Protein AF-A0A948G372-F1 (afdb_monomer)

Foldseek 3Di:
DDCVVVVVPPDVVVVVVVVCVVVVCVVVVLCCVQVVVLVVVCVVPVDDCVSSVVSVVVSVVVVVVVVVVVVVVVVVVVVD

Mean predicted aligned error: 14.21 Å

Structure (mmCIF, N/CA/C/O backbone):
data_AF-A0A948G372-F1
#
_entry.id   AF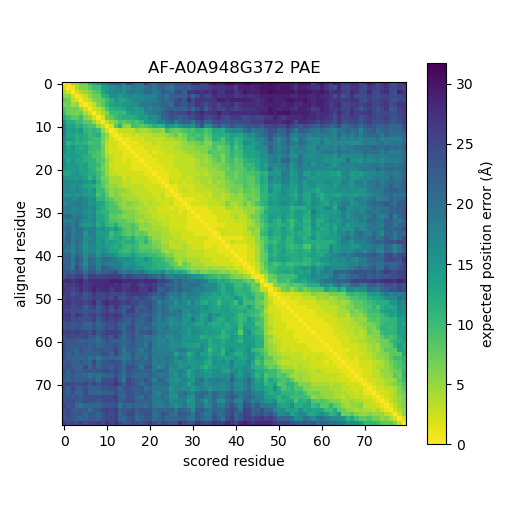-A0A948G372-F1
#
loop_
_atom_site.group_PDB
_atom_site.id
_atom_site.type_symbol
_atom_site.label_atom_id
_atom_site.label_alt_id
_atom_site.label_comp_id
_atom_site.label_asym_id
_atom_site.label_entity_id
_atom_site.label_seq_id
_atom_site.pdbx_PDB_ins_code
_atom_site.Cartn_x
_atom_site.Cartn_y
_atom_site.Cartn_z
_atom_site.occupancy
_atom_site.B_iso_or_equiv
_atom_site.auth_seq_id
_atom_site.auth_comp_id
_atom_site.auth_asym_id
_atom_site.auth_atom_id
_atom_site.pdbx_PDB_model_num
ATOM 1 N N . MET A 1 1 ? 14.199 -10.265 -15.680 1.00 48.56 1 MET A N 1
ATOM 2 C CA . MET A 1 1 ? 13.272 -9.581 -16.606 1.00 48.56 1 MET A CA 1
ATOM 3 C C . MET A 1 1 ? 13.977 -9.560 -17.946 1.00 48.56 1 MET A C 1
ATOM 5 O O . MET A 1 1 ? 14.939 -8.822 -18.084 1.00 48.56 1 MET A O 1
ATOM 9 N N . ASN A 1 2 ? 13.632 -10.494 -18.834 1.00 43.97 2 ASN A N 1
ATOM 10 C CA . ASN A 1 2 ? 14.350 -10.694 -20.091 1.00 43.97 2 ASN A CA 1
ATOM 11 C C . ASN A 1 2 ? 13.841 -9.662 -21.112 1.00 43.97 2 ASN A C 1
ATOM 13 O O . ASN A 1 2 ? 12.642 -9.615 -21.387 1.00 43.97 2 ASN A O 1
ATOM 17 N N . LEU A 1 3 ? 14.721 -8.769 -21.568 1.00 64.81 3 LEU A N 1
ATOM 18 C CA . LEU A 1 3 ? 14.358 -7.552 -22.309 1.00 64.81 3 LEU A CA 1
ATOM 19 C C . LEU A 1 3 ? 14.146 -7.790 -23.817 1.00 64.81 3 LEU A C 1
ATOM 21 O O . LEU A 1 3 ? 13.777 -6.865 -24.536 1.00 64.81 3 LEU A O 1
ATOM 25 N N . GLU A 1 4 ? 14.299 -9.026 -24.297 1.00 61.47 4 GLU A N 1
ATOM 26 C CA . GLU A 1 4 ? 14.188 -9.373 -25.723 1.00 61.47 4 GLU A CA 1
ATOM 27 C C . GLU A 1 4 ? 12.774 -9.202 -26.307 1.00 61.47 4 GLU A C 1
ATOM 29 O O . GLU A 1 4 ? 12.619 -8.938 -27.498 1.00 61.47 4 GLU A O 1
ATOM 34 N N . HIS A 1 5 ? 11.717 -9.245 -25.488 1.00 58.19 5 HIS A N 1
ATOM 35 C CA . HIS A 1 5 ? 10.343 -9.076 -25.984 1.00 58.19 5 HIS A CA 1
ATOM 36 C C . HIS A 1 5 ? 9.949 -7.621 -26.304 1.00 58.19 5 HIS A C 1
ATOM 38 O O . HIS A 1 5 ? 8.925 -7.399 -26.955 1.00 58.19 5 HIS A O 1
ATOM 44 N N . LEU A 1 6 ? 10.752 -6.627 -25.898 1.00 60.75 6 LEU A N 1
ATOM 45 C CA . LEU A 1 6 ? 10.479 -5.208 -26.173 1.00 60.75 6 LEU A CA 1
ATOM 46 C C . LEU A 1 6 ? 10.837 -4.794 -27.611 1.00 60.75 6 LEU A C 1
ATOM 48 O O . LEU A 1 6 ? 10.344 -3.777 -28.093 1.00 60.75 6 LEU A O 1
ATOM 52 N N . SER A 1 7 ? 11.607 -5.616 -28.334 1.00 55.16 7 SER A N 1
ATOM 53 C CA . SER A 1 7 ? 11.943 -5.400 -29.752 1.00 55.16 7 SER A CA 1
ATOM 54 C C . SER A 1 7 ? 10.724 -5.499 -30.687 1.00 55.16 7 SER A C 1
ATOM 56 O O . SER A 1 7 ? 10.734 -4.966 -31.795 1.00 55.16 7 SER A O 1
ATOM 58 N N . LYS A 1 8 ? 9.619 -6.111 -30.237 1.00 54.38 8 LYS A N 1
ATOM 59 C CA . LYS A 1 8 ? 8.413 -6.300 -31.063 1.00 54.38 8 LYS A CA 1
ATOM 60 C C . LYS A 1 8 ? 7.523 -5.053 -31.155 1.00 54.38 8 LYS A C 1
ATOM 62 O O . LYS A 1 8 ? 6.558 -5.029 -31.918 1.00 54.38 8 LYS A O 1
ATOM 67 N N . TYR A 1 9 ? 7.823 -4.014 -30.382 1.00 54.12 9 TYR A N 1
ATOM 68 C CA . TYR A 1 9 ? 6.915 -2.903 -30.158 1.00 54.12 9 TYR A CA 1
ATOM 69 C C . TYR A 1 9 ? 7.281 -1.672 -30.993 1.00 54.12 9 TYR A C 1
ATOM 71 O O . TYR A 1 9 ? 7.849 -0.698 -30.514 1.00 54.12 9 TYR A O 1
ATOM 79 N N . LYS A 1 10 ? 6.921 -1.710 -32.280 1.00 57.88 10 LYS A N 1
ATOM 80 C CA . LYS A 1 10 ? 7.197 -0.638 -33.257 1.00 57.88 10 LYS A CA 1
ATOM 81 C C . LYS A 1 10 ? 6.438 0.676 -32.975 1.00 57.88 10 LYS A C 1
ATOM 83 O O . LYS A 1 10 ? 6.688 1.675 -33.640 1.00 57.88 10 LYS A O 1
ATOM 88 N N . ASN A 1 11 ? 5.477 0.681 -32.041 1.00 67.50 11 ASN A N 1
ATOM 89 C CA . ASN A 1 11 ? 4.521 1.774 -31.854 1.00 67.50 11 ASN A CA 1
ATOM 90 C C . ASN A 1 11 ? 4.427 2.217 -30.382 1.00 67.50 11 ASN A C 1
ATOM 92 O O . ASN A 1 11 ? 3.830 1.541 -29.541 1.00 67.50 11 ASN A O 1
ATOM 96 N N . THR A 1 12 ? 4.994 3.384 -30.078 1.00 74.88 12 THR A N 1
ATOM 97 C CA . THR A 1 12 ? 5.137 3.975 -28.735 1.00 74.88 12 THR A CA 1
ATOM 98 C C . THR A 1 12 ? 3.815 4.064 -27.971 1.00 74.88 12 THR A C 1
ATOM 100 O O . THR A 1 12 ? 3.779 3.859 -26.762 1.00 74.88 12 THR A O 1
ATOM 103 N N . ARG A 1 13 ? 2.698 4.295 -28.674 1.00 73.38 13 ARG A N 1
ATOM 104 C CA . ARG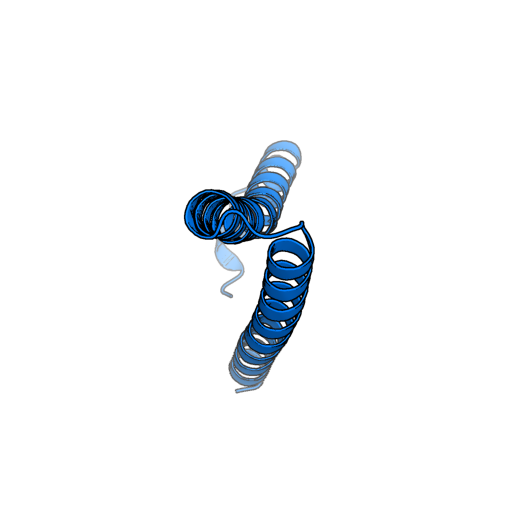 A 1 13 ? 1.353 4.405 -28.071 1.00 73.38 13 ARG A CA 1
ATOM 105 C C . ARG A 1 13 ? 0.925 3.145 -27.337 1.00 73.38 13 ARG A C 1
ATOM 107 O O . ARG A 1 13 ? 0.252 3.184 -26.313 1.00 73.38 13 ARG A O 1
ATOM 114 N N . GLN A 1 14 ? 1.302 2.022 -27.908 1.00 77.44 14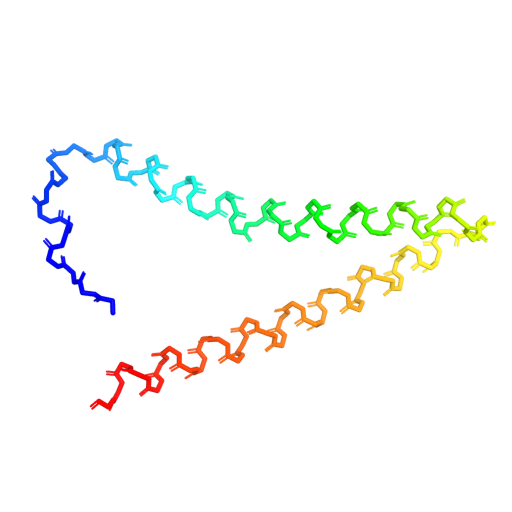 GLN A N 1
ATOM 115 C CA . GLN A 1 14 ? 0.779 0.726 -27.548 1.00 77.44 14 GLN A CA 1
ATOM 116 C C . GLN A 1 14 ? 1.673 0.214 -26.353 1.00 77.44 14 GLN A C 1
ATOM 118 O O . GLN A 1 14 ? 1.165 -0.397 -25.415 1.00 77.44 14 GLN A O 1
ATOM 123 N N . LEU A 1 15 ? 2.946 0.667 -26.257 1.00 77.44 15 LEU A N 1
ATOM 124 C CA . LEU A 1 15 ? 3.836 0.498 -25.094 1.00 77.44 15 LEU A CA 1
ATOM 125 C C . LEU A 1 15 ? 3.341 1.328 -23.902 1.00 77.44 15 LEU A C 1
ATOM 127 O O . LEU A 1 15 ? 3.251 0.822 -22.787 1.00 77.44 15 LEU A O 1
ATOM 131 N N . ILE A 1 16 ? 2.953 2.582 -24.156 1.00 80.69 16 ILE A N 1
ATOM 132 C CA . ILE A 1 16 ? 2.357 3.465 -23.146 1.00 80.69 16 ILE A CA 1
ATOM 133 C C . ILE A 1 16 ? 1.051 2.860 -22.612 1.00 80.69 16 ILE A C 1
ATOM 135 O O . ILE A 1 16 ? 0.857 2.827 -21.401 1.00 80.69 16 ILE A O 1
ATOM 139 N N . CYS A 1 17 ? 0.188 2.313 -23.477 1.00 82.44 17 CYS A N 1
ATOM 140 C CA . CYS A 1 17 ? -1.023 1.605 -23.042 1.00 82.44 17 CYS A CA 1
ATOM 141 C C . CYS A 1 17 ? -0.706 0.374 -22.187 1.00 82.44 17 CYS A C 1
ATOM 143 O O . CYS A 1 17 ? -1.341 0.177 -21.154 1.00 82.44 17 CYS A O 1
ATOM 145 N N . ALA A 1 18 ? 0.282 -0.435 -22.577 1.00 79.56 18 ALA A N 1
ATOM 146 C CA . ALA A 1 18 ? 0.6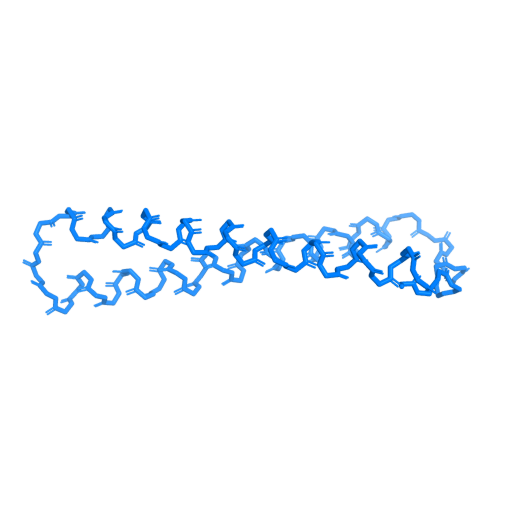85 -1.605 -21.801 1.00 79.56 18 ALA A CA 1
ATOM 147 C C . ALA A 1 18 ? 1.224 -1.213 -20.414 1.00 79.56 18 ALA A C 1
ATOM 149 O O . ALA A 1 18 ? 0.856 -1.824 -19.412 1.00 79.56 18 ALA A O 1
ATOM 150 N N . MET A 1 19 ? 2.036 -0.156 -20.334 1.00 79.69 19 MET A N 1
ATOM 151 C CA . MET A 1 19 ? 2.544 0.379 -19.067 1.00 79.69 19 MET A CA 1
ATOM 152 C C . MET A 1 19 ? 1.428 0.974 -18.203 1.00 79.69 19 MET A C 1
ATOM 154 O O . MET A 1 19 ? 1.373 0.701 -17.007 1.00 79.69 19 MET A O 1
ATOM 158 N N . ALA A 1 20 ? 0.510 1.737 -18.797 1.00 81.44 20 ALA A N 1
ATOM 159 C CA . ALA A 1 20 ? -0.628 2.316 -18.091 1.00 81.44 20 ALA A CA 1
ATOM 160 C C . ALA A 1 20 ? -1.575 1.232 -17.555 1.00 81.44 20 ALA A C 1
ATOM 162 O O . ALA A 1 20 ? -2.004 1.311 -16.408 1.00 81.44 20 ALA A O 1
ATOM 163 N N . ALA A 1 21 ? -1.845 0.187 -18.339 1.00 82.81 21 ALA A N 1
ATOM 164 C CA . ALA A 1 21 ? -2.640 -0.955 -17.902 1.00 82.81 21 ALA A CA 1
ATOM 165 C C . ALA A 1 21 ? -1.945 -1.729 -16.773 1.00 82.81 21 ALA A C 1
ATOM 167 O O . ALA A 1 21 ? -2.584 -2.081 -15.783 1.00 82.81 21 ALA A O 1
ATOM 168 N N . TYR A 1 22 ? -0.633 -1.956 -16.871 1.00 77.62 22 TYR A N 1
ATOM 169 C CA . TYR A 1 22 ? 0.128 -2.663 -15.841 1.00 77.62 22 TYR A CA 1
ATOM 170 C C . TYR A 1 22 ? 0.192 -1.881 -14.519 1.00 77.62 22 TYR A C 1
ATOM 172 O O . TYR A 1 22 ? -0.074 -2.435 -13.451 1.00 77.62 22 TYR A O 1
ATOM 180 N N . SER A 1 23 ? 0.477 -0.579 -14.573 1.00 77.75 23 SER A N 1
ATOM 181 C CA . SER A 1 23 ? 0.479 0.286 -13.388 1.00 77.75 23 SER A CA 1
ATOM 182 C C . SER A 1 23 ? -0.927 0.467 -12.820 1.00 77.75 23 SER A C 1
ATOM 184 O O . SER A 1 23 ? -1.120 0.370 -11.611 1.00 77.75 23 SER A O 1
ATOM 186 N N . GLY A 1 24 ? -1.921 0.65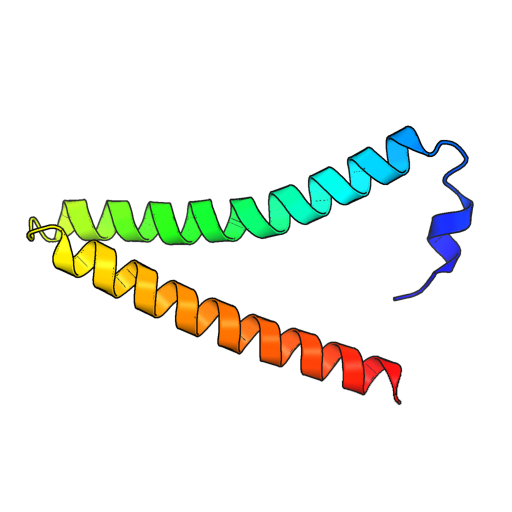8 -13.689 1.00 81.12 24 GLY A N 1
ATOM 187 C CA . GLY A 1 24 ? -3.321 0.802 -13.309 1.00 81.12 24 GLY A CA 1
ATOM 188 C C . GLY A 1 24 ? -3.839 -0.434 -12.585 1.00 81.12 24 GLY A C 1
ATOM 189 O O . GLY A 1 24 ? -4.362 -0.318 -11.485 1.00 81.12 24 GLY A O 1
ATOM 190 N N . THR A 1 25 ? -3.619 -1.629 -13.135 1.00 79.44 25 THR A N 1
ATOM 191 C CA . THR A 1 25 ? -4.004 -2.897 -12.489 1.00 79.44 25 THR A CA 1
ATOM 192 C C . THR A 1 25 ? -3.224 -3.162 -11.199 1.00 79.44 25 THR A C 1
ATOM 194 O O . THR A 1 25 ? -3.804 -3.655 -10.233 1.00 79.44 25 THR A O 1
ATOM 197 N N . SER A 1 26 ? -1.949 -2.769 -11.131 1.00 77.00 26 SER A N 1
ATOM 198 C CA . SER A 1 26 ? -1.129 -2.907 -9.917 1.00 77.00 26 SER A CA 1
ATOM 199 C C . SER A 1 26 ? -1.574 -1.998 -8.767 1.00 77.00 26 SER A C 1
ATOM 201 O O . SER A 1 26 ? -1.294 -2.315 -7.615 1.00 77.00 26 SER A O 1
ATOM 203 N N . ILE A 1 27 ? -2.266 -0.893 -9.059 1.00 76.88 27 ILE A N 1
ATOM 204 C CA . ILE A 1 27 ? -2.795 0.048 -8.058 1.00 76.88 27 ILE A CA 1
ATOM 205 C C . ILE A 1 27 ? -4.266 -0.259 -7.757 1.00 76.88 27 ILE A C 1
ATOM 207 O O . ILE A 1 27 ? -4.647 -0.410 -6.598 1.00 76.88 27 ILE A O 1
ATOM 211 N N . LEU A 1 28 ? -5.091 -0.400 -8.797 1.00 78.31 28 LEU A N 1
ATOM 212 C CA . LEU A 1 28 ? -6.525 -0.666 -8.681 1.00 78.31 28 LEU A CA 1
ATOM 213 C C . LEU A 1 28 ? -6.813 -2.048 -8.094 1.00 78.31 28 LEU A C 1
ATOM 215 O O . LEU A 1 28 ? -7.780 -2.185 -7.356 1.00 78.31 28 LEU A O 1
ATOM 219 N N . GLY A 1 29 ? -5.984 -3.059 -8.375 1.00 82.44 29 GLY A N 1
ATOM 220 C CA . GLY A 1 29 ? -6.162 -4.413 -7.845 1.00 82.44 29 GLY A CA 1
ATOM 221 C C . GLY A 1 29 ? -6.125 -4.456 -6.312 1.00 82.44 29 GLY A C 1
ATOM 222 O O . GLY A 1 29 ? -7.104 -4.885 -5.697 1.00 82.44 29 GLY A O 1
ATOM 223 N N . PRO A 1 30 ? -5.047 -3.971 -5.670 1.00 76.00 30 PRO A N 1
ATOM 224 C CA . PRO A 1 30 ? -4.989 -3.847 -4.217 1.00 76.00 30 PRO A CA 1
ATOM 225 C C . PRO A 1 30 ? -6.052 -2.902 -3.659 1.00 76.00 30 PRO A C 1
ATOM 227 O O . PRO A 1 30 ? -6.637 -3.210 -2.628 1.00 76.00 30 PRO A O 1
ATOM 230 N N . LEU A 1 31 ? -6.336 -1.785 -4.337 1.00 76.00 31 LEU A N 1
ATOM 231 C CA . LEU A 1 31 ? -7.323 -0.806 -3.879 1.00 76.00 31 LEU A CA 1
ATOM 232 C C . LEU A 1 31 ? -8.742 -1.394 -3.829 1.00 76.00 31 LEU A C 1
ATOM 234 O O . LEU A 1 31 ? -9.447 -1.190 -2.845 1.00 76.00 31 LEU A O 1
ATOM 238 N N . LEU A 1 32 ? -9.143 -2.163 -4.846 1.00 78.88 32 LEU A N 1
ATOM 239 C CA . LEU A 1 32 ? -10.428 -2.867 -4.876 1.00 78.88 32 LEU A CA 1
ATOM 240 C C . LEU A 1 32 ? -10.495 -3.986 -3.838 1.00 78.88 32 LEU A C 1
ATOM 242 O O . LEU A 1 32 ? -11.513 -4.125 -3.167 1.00 78.88 32 LEU A O 1
ATOM 246 N N . LEU A 1 33 ? -9.423 -4.767 -3.676 1.00 80.31 33 LEU A N 1
ATOM 247 C CA . LEU A 1 33 ? -9.385 -5.843 -2.683 1.00 80.31 33 LEU A CA 1
ATOM 248 C C . LEU A 1 33 ? -9.439 -5.294 -1.255 1.00 80.31 33 LEU A C 1
ATOM 250 O O . LEU A 1 33 ? -10.275 -5.717 -0.464 1.00 80.31 33 LEU A O 1
ATOM 254 N N . ILE A 1 34 ? -8.586 -4.328 -0.926 1.00 76.88 34 ILE A N 1
ATOM 255 C CA . ILE A 1 34 ? -8.507 -3.740 0.414 1.00 76.88 34 ILE A CA 1
ATOM 256 C C . ILE A 1 34 ? -9.745 -2.888 0.699 1.00 76.88 34 ILE A C 1
ATOM 258 O O . ILE A 1 34 ? -10.326 -3.005 1.773 1.00 76.88 34 ILE A O 1
ATOM 262 N N . GLY A 1 35 ? -10.179 -2.067 -0.258 1.00 70.00 35 GLY A N 1
ATOM 263 C CA . GLY A 1 35 ? -11.372 -1.232 -0.123 1.00 70.00 35 GLY A CA 1
ATOM 264 C C . GLY A 1 35 ? -12.656 -2.054 -0.016 1.00 70.00 35 GLY A C 1
ATOM 265 O O . GLY A 1 35 ? -13.506 -1.745 0.814 1.00 70.00 35 GLY A O 1
ATOM 266 N N . GLY A 1 36 ? -12.779 -3.138 -0.788 1.00 79.56 36 GLY A N 1
ATOM 267 C CA . GLY A 1 36 ? -13.913 -4.061 -0.711 1.00 79.56 36 GLY A CA 1
ATOM 268 C C . GLY A 1 36 ? -13.963 -4.829 0.610 1.00 79.56 36 GLY A C 1
ATOM 269 O O . GLY A 1 36 ? -15.024 -4.923 1.224 1.00 79.56 36 GLY A O 1
ATOM 270 N N . VAL A 1 37 ? -12.816 -5.321 1.089 1.00 75.50 37 VAL A N 1
ATOM 271 C CA . VAL A 1 37 ? -12.708 -5.966 2.408 1.00 75.50 37 VAL A CA 1
ATOM 272 C C . VAL A 1 37 ? -13.018 -4.963 3.523 1.00 75.50 37 VAL A C 1
ATOM 274 O O . VAL A 1 37 ? -13.805 -5.278 4.411 1.00 75.50 37 VAL A O 1
ATOM 277 N N . GLY A 1 38 ? -12.487 -3.740 3.447 1.00 68.69 38 GLY A N 1
ATOM 278 C CA . GLY A 1 38 ? -12.777 -2.665 4.399 1.00 68.69 38 GLY A CA 1
ATOM 279 C C . GLY A 1 38 ? -14.266 -2.318 4.458 1.00 68.69 38 GLY A C 1
ATOM 280 O O . GLY A 1 38 ? -14.833 -2.264 5.543 1.00 68.69 38 GLY A O 1
ATOM 281 N N . TYR A 1 39 ? -14.925 -2.180 3.303 1.00 69.00 39 TYR A N 1
ATOM 282 C CA . TYR A 1 39 ? -16.367 -1.923 3.218 1.00 69.00 39 TYR A CA 1
ATOM 283 C C . TYR A 1 39 ? -17.211 -3.079 3.778 1.00 69.00 39 TYR A C 1
ATOM 285 O O . TYR A 1 39 ? -18.209 -2.855 4.462 1.00 69.00 39 TYR A O 1
ATOM 293 N N . PHE A 1 40 ? -16.817 -4.327 3.509 1.00 72.62 40 PHE A N 1
ATOM 294 C CA . PHE A 1 40 ? -17.529 -5.496 4.021 1.00 72.62 40 PHE A CA 1
ATOM 295 C C . PHE A 1 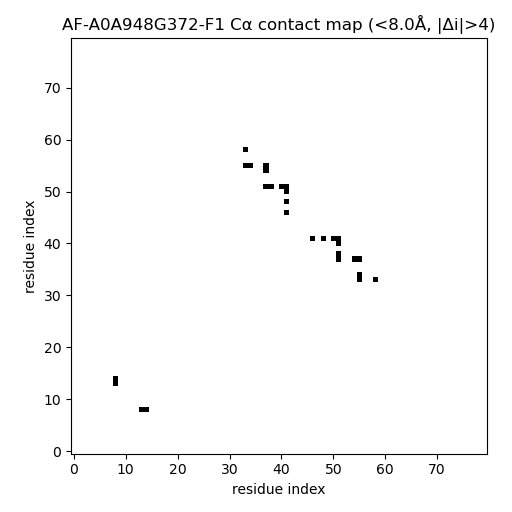40 ? -17.404 -5.619 5.545 1.00 72.62 40 PHE A C 1
ATOM 297 O O . PHE A 1 40 ? -18.402 -5.873 6.217 1.00 72.62 40 PHE A O 1
ATOM 304 N N . LEU A 1 41 ? -16.209 -5.388 6.100 1.00 67.00 41 LEU A N 1
ATOM 305 C CA . LEU A 1 41 ? -15.994 -5.376 7.549 1.00 67.00 41 LEU A CA 1
ATOM 306 C C . LEU A 1 41 ? -16.761 -4.233 8.229 1.00 67.00 41 LEU A C 1
ATOM 308 O O . LEU A 1 41 ? -17.379 -4.462 9.265 1.00 67.00 41 LEU A O 1
ATOM 312 N N . ASP A 1 42 ? -16.783 -3.042 7.631 1.00 64.25 42 ASP A N 1
ATOM 313 C CA . ASP A 1 42 ? -17.527 -1.885 8.150 1.00 64.25 42 ASP A CA 1
ATOM 314 C C . ASP A 1 42 ? -19.037 -2.174 8.229 1.00 64.25 42 ASP A C 1
ATOM 316 O O . ASP A 1 42 ? -19.683 -1.965 9.260 1.00 64.25 42 ASP A O 1
ATOM 320 N N . LYS A 1 43 ? -19.587 -2.798 7.177 1.00 68.19 43 LYS A N 1
ATOM 321 C CA . LYS A 1 43 ? -20.994 -3.218 7.125 1.00 68.19 43 LYS A CA 1
ATOM 322 C C . LYS A 1 43 ? -21.328 -4.336 8.119 1.00 68.19 43 LYS A C 1
ATOM 324 O O . LYS A 1 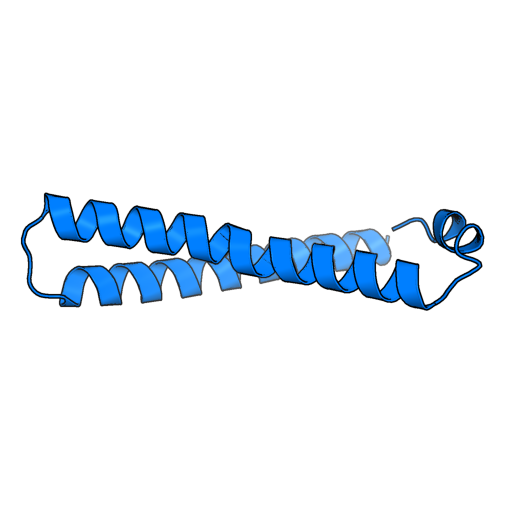43 ? -22.455 -4.387 8.607 1.00 68.19 43 LYS A O 1
ATOM 329 N N . MET A 1 44 ? -20.385 -5.235 8.410 1.00 66.19 44 MET A N 1
ATOM 330 C CA . MET A 1 44 ? -20.620 -6.385 9.292 1.00 66.19 44 MET A CA 1
ATOM 331 C C . MET A 1 44 ? -20.541 -6.023 10.781 1.00 66.19 44 MET A C 1
ATOM 333 O O . MET A 1 44 ? -21.251 -6.621 11.585 1.00 66.19 44 MET A O 1
ATOM 337 N N . PHE A 1 45 ? -19.715 -5.041 11.155 1.00 65.94 45 PHE A N 1
ATOM 338 C CA . PHE A 1 45 ? -19.484 -4.684 12.559 1.00 65.94 45 PHE A CA 1
ATOM 339 C C . PHE A 1 45 ? -20.244 -3.440 13.045 1.00 65.94 45 PHE A C 1
ATOM 341 O O . PHE A 1 45 ? -20.150 -3.133 14.234 1.00 65.94 45 PHE A O 1
ATOM 348 N N . ASN A 1 46 ? -20.994 -2.736 12.179 1.00 61.75 46 ASN A N 1
ATOM 349 C CA . ASN A 1 46 ? -21.865 -1.594 12.534 1.00 61.75 46 ASN A CA 1
ATOM 350 C C . ASN A 1 46 ? -21.174 -0.553 13.447 1.00 61.75 46 ASN A C 1
ATOM 352 O O . ASN A 1 46 ? -21.783 0.060 14.323 1.00 61.75 46 ASN A O 1
ATOM 356 N N . THR A 1 47 ? -19.856 -0.427 13.309 1.00 55.62 47 THR A N 1
ATOM 357 C CA . THR A 1 47 ? -18.996 0.319 14.225 1.00 55.62 47 THR A CA 1
ATOM 358 C C . THR A 1 47 ? -18.596 1.611 13.545 1.00 55.62 47 THR A C 1
ATOM 360 O O . THR A 1 47 ? -18.283 1.621 12.362 1.00 55.62 47 THR A O 1
ATOM 363 N N . ASN A 1 48 ? -18.614 2.707 14.304 1.00 60.66 48 ASN A N 1
ATOM 364 C CA . ASN A 1 48 ? -18.112 4.013 13.880 1.00 60.66 48 ASN A CA 1
ATOM 365 C C . ASN A 1 48 ? -16.810 3.880 13.045 1.00 60.66 48 ASN A C 1
ATOM 367 O O . ASN A 1 48 ? -15.987 3.023 13.383 1.00 60.66 48 ASN A O 1
ATOM 371 N N . PRO A 1 49 ? -16.575 4.748 12.034 1.00 66.44 49 PRO A N 1
ATOM 372 C CA . PRO A 1 49 ? -15.608 4.596 10.917 1.00 66.44 49 PRO A CA 1
ATOM 373 C C . PRO A 1 49 ? -14.118 4.409 11.287 1.00 66.44 49 PRO A C 1
ATOM 375 O O . PRO A 1 49 ? -13.238 4.348 10.428 1.00 66.44 49 PRO A O 1
ATOM 378 N N . ILE A 1 50 ? -13.813 4.304 12.575 1.00 66.56 50 ILE A N 1
ATOM 379 C CA . ILE A 1 50 ? -12.504 4.057 13.172 1.00 66.56 50 ILE A CA 1
ATOM 380 C C . ILE A 1 50 ? -11.951 2.690 12.745 1.00 66.56 50 ILE A C 1
ATOM 382 O O . ILE A 1 50 ? -10.769 2.589 12.428 1.00 66.56 50 ILE A O 1
ATOM 386 N N . LEU A 1 51 ? -12.783 1.644 12.684 1.00 65.50 51 LEU A N 1
ATOM 387 C CA . LEU A 1 51 ? -12.341 0.305 12.266 1.00 65.50 51 LEU A CA 1
ATOM 388 C C . LEU A 1 51 ? -11.940 0.269 10.785 1.00 65.50 51 LEU A C 1
ATOM 390 O O . LEU A 1 51 ? -10.924 -0.335 10.435 1.00 65.50 51 LEU A O 1
ATOM 394 N N . LEU A 1 52 ? -12.675 0.990 9.934 1.00 64.06 52 LEU A N 1
ATOM 395 C CA . LEU A 1 52 ? -12.347 1.177 8.522 1.00 64.06 52 LEU A CA 1
ATOM 396 C C . LEU A 1 52 ? -10.977 1.864 8.382 1.00 64.06 52 LEU A C 1
ATOM 398 O O . LEU A 1 52 ? -10.094 1.347 7.698 1.00 64.06 52 LEU A O 1
ATOM 402 N N . ILE A 1 53 ? -10.740 2.949 9.125 1.00 69.94 53 ILE A N 1
ATOM 403 C CA . ILE A 1 53 ? -9.451 3.662 9.157 1.00 69.94 53 ILE A CA 1
ATOM 404 C C . ILE A 1 53 ? -8.308 2.751 9.631 1.00 69.94 53 ILE A C 1
ATOM 406 O O . ILE A 1 53 ? -7.257 2.698 8.991 1.00 69.94 53 ILE A O 1
ATOM 410 N N . VAL A 1 54 ? -8.506 1.990 10.711 1.00 73.50 54 VAL A N 1
ATOM 411 C CA . VAL A 1 54 ? -7.498 1.055 11.241 1.00 73.50 54 VAL A CA 1
ATOM 412 C C . VAL A 1 54 ? -7.179 -0.042 10.223 1.00 73.50 54 VAL A C 1
ATOM 414 O O . VAL A 1 54 ? -6.009 -0.355 10.003 1.00 73.50 54 VAL A O 1
ATOM 417 N N . SER A 1 55 ? -8.190 -0.581 9.540 1.00 64.81 55 SER A N 1
ATOM 418 C CA . SER A 1 55 ? -7.995 -1.593 8.497 1.00 64.81 55 SER A CA 1
ATOM 419 C C . SER A 1 55 ? -7.224 -1.050 7.286 1.00 64.81 55 SER A C 1
ATOM 421 O O . SER A 1 55 ? -6.336 -1.733 6.777 1.00 64.81 55 SER A O 1
ATOM 423 N N . VAL A 1 56 ? -7.472 0.201 6.880 1.00 71.50 56 VAL A N 1
ATOM 424 C CA . VAL A 1 56 ? -6.738 0.882 5.800 1.00 71.50 56 VAL A CA 1
ATOM 425 C C . VAL A 1 56 ? -5.280 1.121 6.193 1.00 71.50 56 VAL A C 1
ATOM 427 O O . VAL A 1 56 ? -4.384 0.856 5.392 1.00 71.50 56 VAL A O 1
ATOM 430 N N . ILE A 1 57 ? -5.016 1.551 7.431 1.00 76.25 57 ILE A N 1
ATOM 431 C CA . ILE A 1 57 ? -3.652 1.742 7.949 1.00 76.25 57 ILE A CA 1
ATOM 432 C C . ILE A 1 57 ? -2.896 0.409 7.981 1.00 76.25 57 ILE A C 1
ATOM 434 O O . ILE A 1 57 ? -1.765 0.326 7.496 1.00 76.25 57 ILE A O 1
ATOM 438 N N . ILE A 1 58 ? -3.521 -0.657 8.487 1.00 75.31 58 ILE A N 1
ATOM 439 C CA . ILE A 1 58 ? -2.918 -1.996 8.521 1.00 75.31 58 ILE A CA 1
ATOM 440 C C . ILE A 1 58 ? -2.643 -2.493 7.099 1.00 75.31 58 ILE A C 1
ATOM 442 O O . ILE A 1 58 ? -1.543 -2.968 6.811 1.00 75.31 58 ILE A O 1
ATOM 446 N N . ALA A 1 59 ? -3.596 -2.337 6.182 1.00 72.69 59 ALA A N 1
ATOM 447 C CA . ALA A 1 59 ? -3.430 -2.749 4.795 1.00 72.69 59 ALA A CA 1
ATOM 448 C C . ALA A 1 59 ? -2.328 -1.951 4.076 1.00 72.69 59 ALA A C 1
ATOM 450 O O . ALA A 1 59 ? -1.561 -2.529 3.300 1.00 72.69 59 ALA A O 1
ATOM 451 N N . PHE A 1 60 ? -2.179 -0.657 4.372 1.00 77.12 60 PHE A N 1
ATOM 452 C CA . PHE A 1 60 ? -1.091 0.178 3.859 1.00 77.12 60 PHE A CA 1
ATOM 453 C C . PHE A 1 60 ? 0.279 -0.302 4.355 1.00 77.12 60 PHE A C 1
ATOM 455 O O . PHE A 1 60 ? 1.212 -0.435 3.558 1.00 77.12 60 PHE A O 1
ATOM 462 N N . ILE A 1 61 ? 0.401 -0.626 5.646 1.00 79.06 61 ILE A N 1
ATOM 463 C CA . ILE A 1 61 ? 1.639 -1.149 6.244 1.00 79.06 61 ILE A CA 1
ATOM 464 C C . ILE A 1 61 ? 2.001 -2.504 5.628 1.00 79.06 61 ILE A C 1
ATOM 466 O O . ILE A 1 61 ? 3.126 -2.698 5.164 1.00 79.06 61 ILE A O 1
ATOM 470 N N . VAL A 1 62 ? 1.042 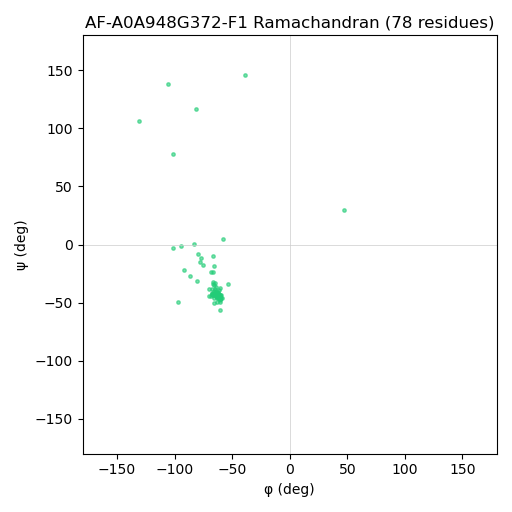-3.430 5.560 1.00 77.56 62 VAL A N 1
ATOM 471 C CA . VAL A 1 62 ? 1.254 -4.768 4.989 1.00 77.56 62 VAL A CA 1
ATOM 472 C C . VAL A 1 62 ? 1.648 -4.675 3.514 1.00 77.56 62 VAL A C 1
ATOM 474 O O . VAL A 1 62 ? 2.598 -5.337 3.093 1.00 77.56 62 VAL A O 1
ATOM 477 N N . THR A 1 63 ? 0.983 -3.814 2.740 1.00 77.75 63 THR A N 1
ATOM 478 C CA . THR A 1 63 ? 1.299 -3.605 1.319 1.00 77.75 63 THR A CA 1
ATOM 479 C C . THR A 1 63 ? 2.712 -3.056 1.141 1.00 77.75 63 THR A C 1
ATOM 481 O O . THR A 1 63 ? 3.463 -3.589 0.326 1.00 77.75 63 THR A O 1
ATOM 484 N N . ASN A 1 64 ? 3.126 -2.065 1.938 1.00 77.31 64 ASN A N 1
ATOM 485 C CA . ASN A 1 64 ? 4.485 -1.516 1.886 1.00 77.31 64 ASN A CA 1
ATOM 486 C C . ASN A 1 64 ? 5.555 -2.556 2.257 1.00 77.31 64 ASN A C 1
ATOM 488 O O . ASN A 1 64 ? 6.563 -2.679 1.558 1.00 77.31 64 ASN A O 1
ATOM 492 N N . ILE A 1 65 ? 5.331 -3.359 3.303 1.00 81.94 65 ILE A N 1
ATOM 493 C CA . ILE A 1 65 ? 6.260 -4.429 3.709 1.00 81.94 65 ILE A CA 1
ATOM 494 C C . ILE A 1 65 ? 6.385 -5.492 2.610 1.00 81.94 65 ILE A C 1
ATOM 496 O O . ILE A 1 65 ? 7.487 -5.964 2.305 1.00 81.94 65 ILE A O 1
ATOM 500 N N . LEU A 1 66 ? 5.267 -5.878 1.996 1.00 74.56 66 LEU A N 1
ATOM 501 C CA . LEU A 1 66 ? 5.248 -6.900 0.954 1.00 74.56 66 LEU A CA 1
ATOM 502 C C . LEU A 1 66 ? 5.906 -6.404 -0.340 1.00 74.56 66 LEU A C 1
ATOM 504 O O . LEU A 1 66 ? 6.653 -7.154 -0.976 1.00 74.56 66 LEU A O 1
ATOM 508 N N . LEU A 1 67 ? 5.688 -5.134 -0.691 1.00 74.25 67 LEU A N 1
ATOM 509 C CA . LEU A 1 67 ? 6.360 -4.469 -1.804 1.00 74.25 67 LEU A CA 1
ATOM 510 C C . LEU A 1 67 ? 7.874 -4.442 -1.573 1.00 74.25 67 LEU A C 1
ATOM 512 O O . LEU A 1 67 ? 8.631 -4.858 -2.447 1.00 74.25 67 LEU A O 1
ATOM 516 N N . TYR A 1 68 ? 8.315 -4.061 -0.369 1.00 76.69 68 TYR A N 1
ATOM 517 C CA . TYR A 1 68 ? 9.730 -4.037 0.001 1.00 76.69 68 TYR A CA 1
ATOM 518 C C . TYR A 1 68 ? 10.376 -5.423 -0.108 1.00 76.69 68 TYR A C 1
ATOM 520 O O . TYR A 1 68 ? 11.454 -5.571 -0.686 1.00 76.69 68 TYR A O 1
ATOM 528 N N . LYS A 1 69 ? 9.693 -6.472 0.368 1.00 73.75 69 LYS A N 1
ATOM 529 C CA . LYS A 1 69 ? 10.150 -7.861 0.205 1.00 73.75 69 LYS A CA 1
ATOM 530 C C . LYS A 1 69 ? 10.263 -8.264 -1.264 1.00 73.75 69 LYS A C 1
ATOM 532 O O . LYS A 1 69 ? 11.288 -8.822 -1.651 1.00 73.75 69 LYS A O 1
ATOM 537 N N . LYS A 1 70 ? 9.253 -7.975 -2.093 1.00 72.38 70 LYS A N 1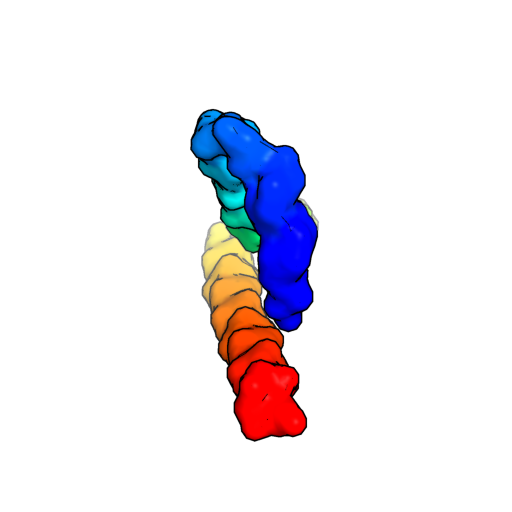
ATOM 538 C CA . LYS A 1 70 ? 9.292 -8.301 -3.529 1.00 72.38 70 LYS A CA 1
ATOM 539 C C . LYS A 1 70 ? 10.405 -7.553 -4.256 1.00 72.38 70 LYS A C 1
ATOM 541 O O . LYS A 1 70 ? 11.124 -8.174 -5.034 1.00 72.38 70 LYS A O 1
ATOM 546 N N . VAL A 1 71 ? 10.579 -6.264 -3.975 1.00 78.00 71 VAL A N 1
ATOM 547 C CA . VAL A 1 71 ? 11.641 -5.433 -4.561 1.00 78.00 71 VAL A CA 1
ATOM 548 C C . VAL A 1 71 ? 13.017 -5.949 -4.145 1.00 78.00 71 VAL A C 1
ATOM 550 O O . VAL A 1 71 ? 13.877 -6.130 -5.002 1.00 78.00 71 VAL A O 1
ATOM 553 N N . LYS A 1 72 ? 13.217 -6.293 -2.867 1.00 70.19 72 LYS A N 1
ATOM 554 C CA . LYS A 1 72 ? 14.481 -6.866 -2.379 1.00 70.19 72 LYS A CA 1
ATOM 555 C C . LYS A 1 72 ? 14.807 -8.206 -3.041 1.00 70.19 72 LYS A C 1
ATOM 557 O O . LYS A 1 72 ? 15.949 -8.434 -3.429 1.00 70.19 72 LYS A O 1
ATOM 562 N N . VAL A 1 73 ? 13.812 -9.079 -3.203 1.00 71.12 73 VAL A N 1
ATOM 563 C CA . VAL A 1 73 ? 13.982 -10.358 -3.910 1.00 71.12 73 VAL A CA 1
ATOM 564 C C . VAL A 1 73 ? 14.338 -10.122 -5.377 1.00 71.12 73 VAL A C 1
ATOM 566 O O . VAL A 1 73 ? 15.265 -10.752 -5.870 1.00 71.12 73 VAL A O 1
ATOM 569 N N . LEU A 1 74 ? 13.660 -9.198 -6.061 1.00 66.94 74 LEU A N 1
ATOM 570 C CA . LEU A 1 74 ? 13.964 -8.827 -7.447 1.00 66.94 74 LEU A CA 1
ATOM 571 C C . LEU A 1 74 ? 15.383 -8.272 -7.604 1.00 66.94 74 LEU A C 1
ATOM 573 O O . LEU A 1 74 ? 16.092 -8.703 -8.507 1.00 66.94 74 LEU A O 1
ATOM 577 N N . ILE A 1 75 ? 15.817 -7.379 -6.712 1.00 70.94 75 ILE A N 1
ATOM 578 C CA . ILE A 1 75 ? 17.173 -6.811 -6.720 1.00 70.94 75 ILE A CA 1
ATOM 579 C C . ILE A 1 75 ? 18.223 -7.904 -6.503 1.00 70.94 75 ILE A C 1
ATOM 581 O O . ILE A 1 75 ? 19.191 -7.975 -7.256 1.00 70.94 75 ILE A O 1
ATOM 585 N N . ASN A 1 76 ? 18.019 -8.800 -5.533 1.00 60.94 76 ASN A N 1
ATOM 586 C CA . ASN A 1 76 ? 18.942 -9.915 -5.308 1.00 60.94 76 ASN A CA 1
ATOM 587 C C . ASN A 1 76 ? 18.984 -10.893 -6.488 1.00 60.94 76 ASN A C 1
ATOM 589 O O . ASN A 1 76 ? 20.041 -11.440 -6.776 1.00 60.94 76 ASN A O 1
ATOM 593 N N . LYS A 1 77 ? 17.866 -11.087 -7.196 1.00 58.72 77 LYS A N 1
ATOM 594 C CA . LYS A 1 77 ? 17.795 -11.952 -8.384 1.00 58.72 77 LYS A CA 1
ATOM 595 C C . LYS A 1 77 ? 18.422 -11.335 -9.637 1.00 58.72 77 LYS A C 1
ATOM 597 O O . LYS A 1 77 ? 18.636 -12.049 -10.602 1.00 58.72 77 LYS A O 1
ATOM 602 N N . VAL A 1 78 ? 18.634 -10.018 -9.651 1.00 62.75 78 VAL A N 1
ATOM 603 C CA . VAL A 1 78 ? 19.316 -9.286 -10.735 1.00 62.75 78 VAL A CA 1
ATOM 604 C C . VAL A 1 78 ? 20.821 -9.165 -10.467 1.00 62.75 78 VAL A C 1
ATOM 606 O O . VAL A 1 78 ? 21.591 -8.957 -11.397 1.00 62.75 78 VAL A O 1
ATOM 609 N N . LYS A 1 79 ? 21.245 -9.292 -9.204 1.00 48.94 79 LYS A N 1
ATOM 610 C CA . LYS A 1 79 ? 22.649 -9.194 -8.784 1.00 48.94 79 LYS A CA 1
ATOM 611 C C . LYS A 1 79 ? 23.370 -10.551 -8.686 1.00 48.94 79 LYS A C 1
ATOM 613 O O . LYS A 1 79 ? 24.546 -10.563 -8.334 1.00 48.94 79 LYS A O 1
ATOM 618 N N . SER A 1 80 ? 22.674 -11.657 -8.957 1.00 45.00 80 SER A N 1
ATOM 619 C CA . SER A 1 80 ? 23.210 -13.025 -9.017 1.00 45.00 80 SER A CA 1
ATOM 620 C C . SER A 1 80 ? 23.096 -13.573 -10.426 1.00 45.00 80 SER A C 1
ATOM 622 O O . SER A 1 80 ? 23.915 -14.465 -10.724 1.00 45.00 80 SER A O 1
#

Sequence (80 aa):
MNLEHLSKYKNTRQLICAMAAYSGTSILGPLLLIGGVGYFLDKMFNTNPILLIVSVIIAFIVTNILLYKKVKVLINKVKS

Secondary structure (DSSP, 8-state):
--GGGGGG---HHHHHHHHHHHHHHHHHHHHHHHHHHHHHHHHHHT--THHHHHHHHHHHHHHHHHHHHHHHHHHHHH--

Nearest PDB structures (foldseek):
  1m8l-assembly1_A  TM=5.415E-01  e=5.918E+00  unclassified

Solvent-accessible surface area (backbone atoms only — not comparable to full-atom values): 4658 Å² total; per-residue (Å²): 134,81,71,76,72,61,77,76,61,91,48,70,70,60,54,51,48,52,50,49,50,52,54,46,49,66,50,49,50,56,48,52,54,53,50,49,50,34,52,51,51,41,69,72,64,77,54,71,71,60,61,40,52,52,50,51,53,52,50,50,52,53,50,52,54,51,49,51,51,52,51,51,52,52,53,54,66,72,75,107

pLDDT: mean 70.28, std 9.28, range [43.97, 82.81]

Radius of gyration: 18.21 Å; Cα contacts (8 Å, |Δi|>4): 14; chains: 1; bounding box: 45×18×48 Å